Protein AF-A0AAU7NZA7-F1 (afdb_monomer_lite)

Foldseek 3Di:
DDDPPDVVNVLVVVLPPPDPPDDPFDFDWDDDPPDIWTKTWDDDDQKIKMKIQAADPDPVRLLVSQVVVVCVNVVAPQWDSDFPDWDADPNWTWTWIDGQFKIKIWTWHPDPPPPPDPGITITMMHIDTDPNNCCVVPVVVVVVVVVVVVVVVVVVVVD

Secondary structure (DSSP, 8-state):
------HHHHHHHHHH-----PPP---EEEEETTEEEEEEEEEETTEEEEEESS--SSHHHHHHHHHHHHHHHHT-TTS-SS-SEEEEETTEEEEEEE-SSEEEEEEE------TT----EEEEEEEEE-HHHHIIIIIHHHHHHHHHHHHHHHHTT--

Sequence (159 aa):
MARVASLLQILLWVLMAEQAQALPQKDYVYRDGAESYHYSVAPTGENYTFKFEGFPQDSVAKLAAGYQLLREIYQDDSIHRRYSQHYIRERARCYVFDSRFYTYSLCFLPNDFNRNESERFWGFVTRMPNAMWLASRILLPVALGFALFFYWANSKKLR

Structure (mmCIF, N/CA/C/O backbone):
data_AF-A0AAU7NZA7-F1
#
_entry.id   AF-A0AAU7NZA7-F1
#
loop_
_atom_site.group_PDB
_atom_site.id
_atom_site.type_symbol
_atom_site.label_atom_id
_atom_site.label_alt_id
_atom_site.label_comp_id
_atom_site.label_asym_id
_atom_site.label_entity_id
_atom_site.label_seq_id
_atom_site.pdbx_PDB_ins_code
_atom_site.Cartn_x
_atom_site.Cartn_y
_atom_site.Cartn_z
_atom_site.occupancy
_atom_site.B_iso_or_equiv
_atom_site.auth_seq_id
_atom_site.auth_comp_id
_atom_site.auth_asym_id
_atom_site.auth_atom_id
_atom_site.pdbx_PDB_model_num
ATOM 1 N N . MET A 1 1 ? -47.220 -6.252 15.488 1.00 42.97 1 MET A N 1
ATOM 2 C CA . MET A 1 1 ? -46.113 -6.368 16.464 1.00 42.97 1 MET A CA 1
ATOM 3 C C . MET A 1 1 ? -44.812 -6.465 15.685 1.00 42.97 1 MET A C 1
ATOM 5 O O . MET A 1 1 ? -44.436 -7.549 15.264 1.00 42.97 1 MET A O 1
ATOM 9 N N . ALA A 1 2 ? -44.191 -5.330 15.368 1.00 43.72 2 ALA A N 1
ATOM 10 C CA . ALA A 1 2 ? -43.018 -5.292 14.504 1.00 43.72 2 ALA A CA 1
ATOM 11 C C . ALA A 1 2 ? -41.844 -4.624 15.228 1.00 43.72 2 ALA A C 1
ATOM 13 O O . ALA A 1 2 ? -41.896 -3.444 15.547 1.00 43.72 2 ALA A O 1
ATOM 14 N N . ARG A 1 3 ? -40.795 -5.430 15.423 1.00 51.62 3 ARG A N 1
ATOM 15 C CA . ARG A 1 3 ? -39.384 -5.072 15.229 1.00 51.62 3 ARG A CA 1
ATOM 16 C C . ARG A 1 3 ? -38.850 -3.906 16.067 1.00 51.62 3 ARG A C 1
ATOM 18 O O . ARG A 1 3 ? -38.535 -2.847 15.541 1.00 51.62 3 ARG A O 1
ATOM 25 N N . VAL A 1 4 ? -38.577 -4.177 17.342 1.00 53.16 4 VAL A N 1
ATOM 26 C CA . VAL A 1 4 ? -37.463 -3.507 18.028 1.00 53.16 4 VAL A CA 1
ATOM 27 C C . VAL A 1 4 ? -36.210 -4.318 17.706 1.00 53.16 4 VAL A C 1
ATOM 29 O O . VAL A 1 4 ? -35.831 -5.220 18.448 1.00 53.16 4 VAL A O 1
ATOM 32 N N . ALA A 1 5 ? -35.612 -4.072 16.538 1.00 55.41 5 ALA A N 1
ATOM 33 C CA . ALA A 1 5 ? -34.244 -4.519 16.312 1.00 55.41 5 ALA A CA 1
ATOM 34 C C . ALA A 1 5 ? -33.377 -3.788 17.344 1.00 55.41 5 ALA A C 1
ATOM 36 O O . ALA A 1 5 ? -33.376 -2.557 17.390 1.00 55.41 5 ALA A O 1
ATOM 37 N N . SER A 1 6 ? -32.714 -4.538 18.225 1.00 66.25 6 SER A N 1
ATOM 38 C CA . SER A 1 6 ? -31.821 -3.948 19.220 1.00 66.25 6 SER A CA 1
ATOM 39 C C . SER A 1 6 ? -30.765 -3.121 18.484 1.00 66.25 6 SER A C 1
ATOM 41 O O . SER A 1 6 ? -30.184 -3.600 17.510 1.00 66.25 6 SER A O 1
ATOM 43 N N . LEU A 1 7 ? -30.498 -1.890 18.932 1.00 61.19 7 LEU A N 1
ATOM 44 C CA . LEU A 1 7 ? -29.419 -1.030 18.413 1.00 61.19 7 LEU A CA 1
ATOM 45 C C . LEU A 1 7 ? -28.087 -1.789 18.288 1.00 61.19 7 LEU A C 1
ATOM 47 O O . LEU A 1 7 ? -27.304 -1.518 17.384 1.00 61.19 7 LEU A O 1
ATOM 51 N N . LEU A 1 8 ? -27.884 -2.795 19.145 1.00 61.62 8 LEU A N 1
ATOM 52 C CA . LEU A 1 8 ? -26.752 -3.713 19.117 1.00 61.62 8 LEU A CA 1
ATOM 53 C C . LEU A 1 8 ? -26.666 -4.534 17.820 1.00 61.62 8 LEU A C 1
ATOM 55 O O . LEU A 1 8 ? -25.583 -4.696 17.275 1.00 61.62 8 LEU A O 1
ATOM 59 N N . GLN A 1 9 ? -27.798 -5.028 17.309 1.00 70.12 9 GLN A N 1
ATOM 60 C CA . GLN A 1 9 ? -27.864 -5.758 16.041 1.00 70.12 9 GLN A CA 1
ATOM 61 C C . GLN A 1 9 ? -27.539 -4.827 14.877 1.00 70.12 9 GLN A C 1
ATOM 63 O O . GLN A 1 9 ? -26.730 -5.183 14.033 1.00 70.12 9 GLN A O 1
ATOM 68 N N . ILE A 1 10 ? -28.095 -3.615 14.859 1.00 69.06 10 ILE A N 1
ATOM 69 C CA . ILE A 1 10 ? -27.809 -2.640 13.798 1.00 69.06 10 ILE A CA 1
ATOM 70 C C . ILE A 1 10 ? -26.317 -2.268 13.802 1.00 69.06 10 ILE A C 1
ATOM 72 O O . ILE A 1 10 ? -25.697 -2.258 12.743 1.00 69.06 10 ILE A O 1
ATOM 76 N N . LEU A 1 11 ? -25.712 -2.059 14.978 1.00 60.56 11 LEU A N 1
ATOM 77 C CA . LEU A 1 11 ? -24.269 -1.827 15.102 1.00 60.56 11 LEU A CA 1
ATOM 78 C C . LEU A 1 11 ? -23.437 -3.024 14.621 1.00 60.56 11 LEU A C 1
ATOM 80 O O . LEU A 1 11 ? -22.438 -2.824 13.936 1.00 60.56 11 LEU A O 1
ATOM 84 N N . LEU A 1 12 ? -23.854 -4.254 14.943 1.00 62.34 12 LEU A N 1
ATOM 85 C CA . LEU A 1 12 ? -23.177 -5.471 14.484 1.00 62.34 12 LEU A CA 1
ATOM 86 C C . LEU A 1 12 ? -23.223 -5.598 12.956 1.00 62.34 12 LEU A C 1
ATOM 88 O O . LEU A 1 12 ? -22.222 -5.940 12.339 1.00 62.34 12 LEU A O 1
ATOM 92 N N . TRP A 1 13 ? -24.366 -5.282 12.342 1.00 62.97 13 TRP A N 1
ATOM 93 C CA . TRP A 1 13 ? -24.526 -5.296 10.887 1.00 62.97 13 TRP A CA 1
ATOM 94 C C . TRP A 1 13 ? -23.698 -4.197 10.204 1.00 62.97 13 TRP A C 1
ATOM 96 O O . TRP A 1 13 ? -23.103 -4.455 9.162 1.00 62.97 13 TRP A O 1
ATOM 106 N N . VAL A 1 14 ? -23.591 -3.005 10.802 1.00 61.66 14 VAL A N 1
ATOM 107 C CA . VAL A 1 14 ? -22.744 -1.911 10.286 1.00 61.66 14 VAL A CA 1
ATOM 108 C C . VAL A 1 14 ? -21.249 -2.232 10.421 1.00 61.66 14 VAL A C 1
ATOM 110 O O . VAL A 1 14 ? -20.474 -1.869 9.542 1.00 61.66 14 VAL A O 1
ATOM 113 N N . LEU A 1 15 ? -20.839 -2.946 11.474 1.00 57.62 15 LEU A N 1
ATOM 114 C CA . LEU A 1 15 ? -19.455 -3.404 11.656 1.00 57.62 15 LEU A CA 1
ATOM 115 C C . LEU A 1 15 ? -19.067 -4.549 10.708 1.00 57.62 15 LEU A C 1
ATOM 117 O O . LEU A 1 15 ? -17.894 -4.682 10.380 1.00 57.62 15 LEU A O 1
ATOM 121 N N . MET A 1 16 ? -20.030 -5.363 10.266 1.00 55.16 16 MET A N 1
ATOM 122 C CA . MET A 1 16 ? -19.792 -6.509 9.374 1.00 55.16 16 MET A CA 1
ATOM 123 C C . MET A 1 16 ? -19.899 -6.158 7.883 1.00 55.16 16 MET A C 1
ATOM 125 O O . MET A 1 16 ? -19.534 -6.964 7.031 1.00 55.16 16 MET A O 1
ATOM 129 N N . ALA A 1 17 ? -20.386 -4.964 7.543 1.00 51.56 17 ALA A N 1
ATOM 130 C CA . ALA A 1 17 ? -20.543 -4.511 6.165 1.00 51.56 17 ALA A CA 1
ATOM 131 C C . ALA A 1 17 ? -19.261 -3.858 5.614 1.00 51.56 17 ALA A C 1
ATOM 133 O O . ALA A 1 17 ? -19.311 -2.779 5.030 1.00 51.56 17 ALA A O 1
ATOM 134 N N . GLU A 1 18 ? -18.104 -4.498 5.780 1.00 55.09 18 GLU A N 1
ATOM 135 C CA . GLU A 1 18 ? -16.900 -4.143 5.023 1.00 55.09 18 GLU A CA 1
ATOM 136 C C . GLU A 1 18 ? -16.778 -5.137 3.864 1.00 55.09 18 GLU A C 1
ATOM 138 O O . GLU A 1 18 ? -16.095 -6.155 3.931 1.00 55.09 18 GLU A O 1
ATOM 143 N N . GLN A 1 19 ? -17.563 -4.896 2.810 1.00 47.75 19 GLN A N 1
ATOM 144 C CA . GLN A 1 19 ? -17.525 -5.727 1.612 1.00 47.75 19 GLN A CA 1
ATOM 145 C C . GLN A 1 19 ? -16.175 -5.546 0.914 1.00 47.75 19 GLN A C 1
ATOM 147 O O . GLN A 1 19 ? -15.830 -4.445 0.485 1.00 47.75 19 GLN A O 1
ATOM 152 N N . ALA A 1 20 ? -15.433 -6.645 0.764 1.00 49.16 20 ALA A N 1
ATOM 153 C CA . ALA A 1 20 ? -14.319 -6.734 -0.166 1.00 49.16 20 ALA A CA 1
ATOM 154 C C . ALA A 1 20 ? -14.860 -6.495 -1.584 1.00 49.16 20 ALA A C 1
ATOM 156 O O . ALA A 1 20 ? -15.467 -7.375 -2.195 1.00 49.16 20 ALA A O 1
ATOM 157 N N . GLN A 1 21 ? -14.711 -5.272 -2.088 1.00 52.25 21 GLN A N 1
ATOM 158 C CA . GLN A 1 21 ? -15.047 -4.950 -3.468 1.00 52.25 21 GLN A CA 1
ATOM 159 C C . GLN A 1 21 ? -14.040 -5.658 -4.373 1.00 52.25 21 GLN A C 1
ATOM 161 O O . GLN A 1 21 ? -12.867 -5.296 -4.411 1.00 52.25 21 GLN A O 1
ATOM 166 N N . ALA A 1 22 ? -14.499 -6.687 -5.085 1.00 54.09 22 ALA A N 1
ATOM 167 C CA . ALA A 1 22 ? -13.719 -7.296 -6.149 1.00 54.09 22 ALA A CA 1
ATOM 168 C C . ALA A 1 22 ? -13.462 -6.235 -7.228 1.00 54.09 22 ALA A C 1
ATOM 170 O O . ALA A 1 22 ? -14.407 -5.677 -7.793 1.00 54.09 22 ALA A O 1
ATOM 171 N N . LEU A 1 23 ? -12.189 -5.934 -7.495 1.00 60.78 23 LEU A N 1
ATOM 172 C CA . LEU A 1 23 ? -11.822 -5.071 -8.612 1.00 6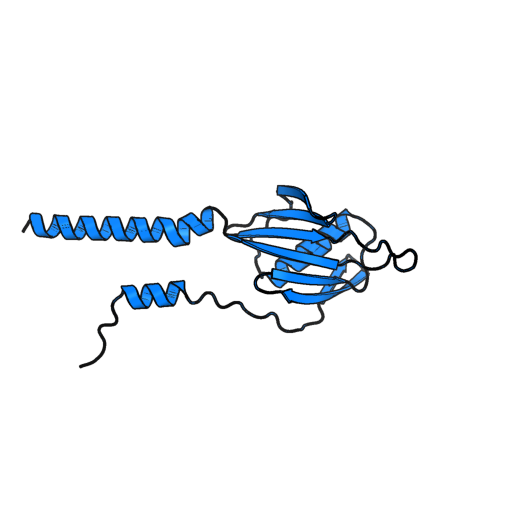0.78 23 LEU A CA 1
ATOM 173 C C . LEU A 1 23 ? -12.306 -5.722 -9.918 1.00 60.78 23 LEU A C 1
ATOM 175 O O . LEU A 1 23 ? -12.074 -6.919 -10.116 1.00 60.78 23 LEU A O 1
ATOM 179 N N . PRO A 1 24 ? -12.980 -4.976 -10.812 1.00 58.78 24 PRO A N 1
ATOM 180 C CA . PRO A 1 24 ? -13.298 -5.491 -12.134 1.00 58.78 24 PRO A CA 1
ATOM 181 C C . PRO A 1 24 ? -11.988 -5.850 -12.838 1.00 58.78 24 PRO A C 1
ATOM 183 O O . PRO A 1 24 ? -11.037 -5.072 -12.792 1.00 58.78 24 PRO A O 1
ATOM 186 N N . GLN A 1 25 ? -11.939 -7.022 -13.475 1.00 59.25 25 GLN A N 1
ATOM 187 C CA . GLN A 1 25 ? -10.816 -7.445 -14.310 1.00 59.25 25 GLN A CA 1
ATOM 188 C C . GLN A 1 25 ? -10.673 -6.436 -15.456 1.00 59.25 25 GLN A C 1
ATOM 190 O O . GLN A 1 25 ? -11.404 -6.482 -16.443 1.00 59.25 25 GLN A O 1
ATOM 195 N N . LYS A 1 26 ? -9.808 -5.447 -15.251 1.00 64.19 26 LYS A N 1
ATOM 196 C CA . LYS A 1 26 ? -9.613 -4.286 -16.111 1.00 64.19 26 LYS A CA 1
ATOM 197 C C . LYS A 1 26 ? -8.146 -4.261 -16.513 1.00 64.19 26 LYS A C 1
ATOM 199 O O . LYS A 1 26 ? -7.283 -4.501 -15.673 1.00 64.19 26 LYS A O 1
ATOM 204 N N . ASP A 1 27 ? -7.872 -3.965 -17.775 1.00 72.25 27 ASP A N 1
ATOM 205 C CA . ASP A 1 27 ? -6.512 -3.676 -18.215 1.00 72.25 27 ASP A CA 1
ATOM 206 C C . ASP A 1 27 ? -6.127 -2.301 -17.670 1.00 72.25 27 ASP A C 1
ATOM 208 O O . ASP A 1 27 ? -6.755 -1.286 -17.997 1.00 72.25 27 ASP A O 1
ATOM 212 N N . TYR A 1 28 ? -5.134 -2.268 -16.787 1.00 86.06 28 TYR A N 1
ATOM 213 C CA . TYR A 1 28 ? -4.651 -1.028 -16.202 1.00 86.06 28 TYR A CA 1
ATOM 214 C C . TYR A 1 28 ? -3.412 -0.540 -16.950 1.00 86.06 28 TYR A C 1
ATOM 216 O O . TYR A 1 28 ? -2.620 -1.329 -17.467 1.00 86.06 28 TYR A O 1
ATOM 224 N N . VAL A 1 29 ? -3.242 0.782 -17.016 1.00 87.75 29 VAL A N 1
ATOM 225 C CA . VAL A 1 29 ? -2.135 1.410 -17.745 1.00 87.75 29 VAL A CA 1
ATOM 226 C C . VAL A 1 29 ? -1.490 2.471 -16.871 1.00 87.75 29 VAL A C 1
ATOM 228 O O . VAL A 1 29 ? -2.107 3.488 -16.555 1.00 87.75 29 VAL A O 1
ATOM 231 N N . TYR A 1 30 ? -0.227 2.254 -16.522 1.00 86.62 30 TYR A N 1
ATOM 232 C CA . TYR A 1 30 ? 0.632 3.277 -15.938 1.00 86.62 30 TYR A CA 1
ATOM 233 C C . TYR A 1 30 ? 1.238 4.125 -17.061 1.00 86.62 30 TYR A C 1
ATOM 235 O O . TYR A 1 30 ? 1.674 3.581 -18.073 1.00 86.62 30 TYR A O 1
ATOM 243 N N . ARG A 1 31 ? 1.260 5.453 -16.915 1.00 86.25 31 ARG A N 1
ATOM 244 C CA . ARG A 1 31 ? 1.836 6.366 -17.915 1.00 86.25 31 ARG A CA 1
ATOM 245 C C . ARG A 1 31 ? 2.960 7.175 -17.290 1.00 86.25 31 ARG A C 1
ATOM 247 O O . ARG A 1 31 ? 2.729 7.859 -16.296 1.00 86.25 31 ARG A O 1
ATOM 254 N N . ASP A 1 32 ? 4.135 7.126 -17.905 1.00 84.12 32 ASP A N 1
ATOM 255 C CA . ASP A 1 32 ? 5.309 7.905 -17.515 1.00 84.12 32 ASP A CA 1
ATOM 256 C C . ASP A 1 32 ? 5.771 8.752 -18.705 1.00 84.12 32 ASP A C 1
ATOM 258 O O . ASP A 1 32 ? 6.395 8.267 -19.649 1.00 84.12 32 ASP A O 1
ATOM 262 N N . GLY A 1 33 ? 5.372 10.025 -18.717 1.00 84.12 33 GLY A N 1
ATOM 263 C CA . GLY A 1 33 ? 5.617 10.913 -19.852 1.00 84.12 33 GLY A CA 1
ATOM 264 C C . GLY A 1 33 ? 4.984 10.390 -21.148 1.00 84.12 33 GLY A C 1
ATOM 265 O O . GLY A 1 33 ? 3.760 10.374 -21.280 1.00 84.12 33 GLY A O 1
ATOM 266 N N . ALA A 1 34 ? 5.826 10.006 -22.112 1.00 82.38 34 ALA A N 1
ATOM 267 C CA . ALA A 1 34 ? 5.410 9.462 -23.407 1.00 82.38 34 ALA A CA 1
ATOM 268 C C . ALA A 1 34 ? 5.269 7.928 -23.414 1.00 82.38 34 ALA A C 1
ATOM 270 O O . ALA A 1 34 ? 4.743 7.371 -24.376 1.00 82.38 34 ALA A O 1
ATOM 271 N N . GLU A 1 35 ? 5.731 7.246 -22.364 1.00 85.81 35 GLU A N 1
ATOM 272 C CA . GLU A 1 35 ? 5.700 5.790 -22.265 1.00 85.81 35 GLU A CA 1
ATOM 273 C C . GLU A 1 35 ? 4.470 5.312 -21.487 1.00 85.81 35 GLU A C 1
ATOM 275 O O . GLU A 1 35 ? 3.995 5.958 -20.547 1.00 85.81 35 GLU A O 1
ATOM 280 N N . SER A 1 36 ? 3.943 4.153 -21.878 1.00 88.06 36 SER A N 1
ATOM 281 C CA . SER A 1 36 ? 2.796 3.524 -21.230 1.00 88.06 36 SER A CA 1
ATOM 282 C C . SER A 1 36 ? 3.063 2.054 -20.957 1.00 88.06 36 SER A C 1
ATOM 284 O O . SER A 1 36 ? 3.474 1.315 -21.849 1.00 88.06 36 SER A O 1
ATOM 286 N N . TYR A 1 37 ? 2.772 1.635 -19.734 1.00 88.19 37 TYR A N 1
ATOM 287 C CA . TYR A 1 37 ? 3.070 0.315 -19.209 1.00 88.19 37 TYR A CA 1
ATOM 288 C C . TYR A 1 37 ? 1.777 -0.364 -18.767 1.00 88.19 37 TYR A C 1
ATOM 290 O O . TYR A 1 37 ? 1.113 0.084 -17.828 1.00 88.19 37 TYR A O 1
ATOM 298 N N . HIS A 1 38 ? 1.412 -1.437 -19.463 1.00 89.69 38 HIS A N 1
ATOM 299 C CA . HIS A 1 38 ? 0.227 -2.227 -19.151 1.00 89.69 38 HIS A CA 1
ATOM 300 C C . HIS A 1 38 ? 0.481 -3.127 -17.946 1.00 89.69 38 HIS A C 1
ATOM 302 O O . HIS A 1 38 ? 1.568 -3.694 -17.794 1.00 89.69 38 HIS A O 1
ATOM 308 N N . TYR A 1 39 ? -0.527 -3.261 -17.089 1.00 88.62 39 TYR A N 1
ATOM 309 C CA . TYR A 1 39 ? -0.475 -4.161 -15.954 1.00 88.62 39 TYR A CA 1
ATOM 310 C C . TYR A 1 39 ? -1.829 -4.792 -15.641 1.00 88.62 39 TYR A C 1
ATOM 312 O O . TYR A 1 39 ? -2.893 -4.198 -15.807 1.00 88.62 39 TYR A O 1
ATOM 320 N N . SER A 1 40 ? -1.758 -6.022 -15.150 1.00 89.50 40 SER A N 1
ATOM 321 C CA . SER A 1 40 ? -2.892 -6.800 -14.667 1.00 89.50 40 SER A CA 1
ATOM 322 C C . SER A 1 40 ? -2.844 -6.903 -13.147 1.00 89.50 40 SER A C 1
ATOM 324 O O . SER A 1 40 ? -1.761 -7.059 -12.570 1.00 89.50 40 SER A O 1
ATOM 326 N N . VAL A 1 41 ? -4.013 -6.858 -12.512 1.00 89.38 41 VAL A N 1
ATOM 327 C CA . VAL A 1 41 ? -4.184 -7.048 -11.068 1.00 89.38 41 VAL A CA 1
ATOM 328 C C . VAL A 1 41 ? -5.116 -8.230 -10.841 1.00 89.38 41 VAL A C 1
ATOM 330 O O . VAL A 1 41 ? -6.182 -8.302 -11.449 1.00 89.38 41 VAL A O 1
ATOM 333 N N . ALA A 1 42 ? -4.731 -9.139 -9.950 1.00 88.06 42 ALA A N 1
ATOM 334 C CA . ALA A 1 42 ? -5.545 -10.278 -9.556 1.00 88.06 42 ALA A CA 1
ATOM 335 C C . ALA A 1 42 ? -5.769 -10.280 -8.032 1.00 88.06 42 ALA A C 1
ATOM 337 O O . ALA A 1 42 ? -4.815 -10.112 -7.265 1.00 88.06 42 ALA A O 1
ATOM 338 N N . PRO A 1 43 ? -7.012 -10.477 -7.558 1.00 85.31 43 PRO A N 1
ATOM 339 C CA . PRO A 1 43 ? -7.284 -10.614 -6.133 1.00 85.31 43 PRO A CA 1
ATOM 340 C C . PRO A 1 43 ? -6.674 -11.915 -5.596 1.00 85.31 43 PRO A C 1
ATOM 342 O O . PRO A 1 43 ? -6.715 -12.962 -6.238 1.00 85.31 43 PRO A O 1
ATOM 345 N N . THR A 1 44 ? -6.075 -11.855 -4.411 1.00 82.62 44 THR A N 1
ATOM 346 C CA . THR A 1 44 ? -5.425 -12.980 -3.725 1.00 82.62 44 THR A CA 1
ATOM 347 C C . THR A 1 44 ? -5.824 -12.953 -2.246 1.00 82.62 44 THR A C 1
ATOM 349 O O . THR A 1 44 ? -5.080 -12.488 -1.380 1.00 82.62 44 THR A O 1
ATOM 352 N N . GLY A 1 45 ? -7.047 -13.407 -1.959 1.00 79.94 45 GLY A N 1
ATOM 353 C CA . GLY A 1 45 ? -7.672 -13.238 -0.644 1.00 79.94 45 GLY A CA 1
ATOM 354 C C . GLY A 1 45 ? -8.012 -11.768 -0.384 1.00 79.94 45 GLY A C 1
ATOM 355 O O . GLY A 1 45 ? -8.698 -11.149 -1.191 1.00 79.94 45 GLY A O 1
ATOM 356 N N . GLU A 1 46 ? -7.511 -11.208 0.718 1.00 75.38 46 GLU A N 1
ATOM 357 C CA . GLU A 1 46 ? -7.646 -9.775 1.052 1.00 75.38 46 GLU A CA 1
ATOM 358 C C . GLU A 1 46 ? -6.567 -8.887 0.404 1.00 75.38 46 GLU A C 1
ATOM 360 O O . GLU A 1 46 ? -6.592 -7.663 0.538 1.00 75.38 46 GLU A O 1
ATOM 365 N N . ASN A 1 47 ? -5.608 -9.503 -0.288 1.00 86.56 47 ASN A N 1
ATOM 366 C CA . ASN A 1 47 ? -4.477 -8.840 -0.927 1.00 86.56 47 ASN A CA 1
ATOM 367 C C . ASN A 1 47 ? -4.622 -8.878 -2.450 1.00 86.56 47 ASN A C 1
ATOM 369 O O . ASN A 1 47 ? -5.495 -9.560 -2.987 1.00 86.56 47 ASN A O 1
ATOM 373 N N . TYR A 1 48 ? -3.723 -8.196 -3.156 1.00 90.00 48 TYR A N 1
ATOM 374 C CA . TYR A 1 48 ? -3.696 -8.217 -4.616 1.00 90.00 48 TYR A CA 1
ATOM 375 C C . TYR A 1 48 ? -2.308 -8.565 -5.122 1.00 90.00 48 TYR A C 1
ATOM 377 O O . TYR A 1 48 ? -1.301 -8.082 -4.606 1.00 90.00 48 TYR A O 1
ATOM 385 N N . THR A 1 49 ? -2.259 -9.384 -6.160 1.00 90.25 49 THR A N 1
ATOM 386 C CA . THR A 1 49 ? -1.056 -9.608 -6.954 1.00 90.25 49 THR A CA 1
ATOM 387 C C . THR A 1 49 ? -1.136 -8.764 -8.211 1.00 90.25 49 THR A C 1
ATOM 389 O O . THR A 1 49 ? -2.218 -8.519 -8.746 1.00 90.25 49 THR A O 1
ATOM 392 N N . PHE A 1 50 ? 0.009 -8.281 -8.673 1.00 89.88 50 PHE A N 1
ATOM 393 C CA . PHE A 1 50 ? 0.086 -7.503 -9.897 1.00 89.88 50 PHE A CA 1
ATOM 394 C C . PHE A 1 50 ? 1.219 -7.990 -10.782 1.00 89.88 50 PHE A C 1
ATOM 396 O O . PHE A 1 50 ? 2.238 -8.499 -10.308 1.00 89.88 50 PHE A O 1
ATOM 403 N N . LYS A 1 51 ? 1.038 -7.791 -12.083 1.00 88.69 51 LYS A N 1
ATOM 404 C CA . LYS A 1 51 ? 2.024 -8.107 -13.108 1.00 88.69 51 LYS A CA 1
ATOM 405 C C . LYS A 1 51 ? 1.979 -7.037 -14.184 1.00 88.69 51 LYS A C 1
ATOM 407 O O . LYS A 1 51 ? 0.922 -6.810 -14.762 1.00 88.69 51 LYS A O 1
ATOM 412 N N . PHE A 1 52 ? 3.119 -6.422 -14.454 1.00 87.50 52 PHE A N 1
ATOM 413 C CA . PHE A 1 52 ? 3.316 -5.532 -15.588 1.00 87.50 52 PHE A CA 1
ATOM 414 C C . PHE A 1 52 ? 3.830 -6.318 -16.796 1.00 87.50 52 PHE A C 1
ATOM 416 O O . PHE A 1 52 ? 4.640 -7.236 -16.647 1.00 87.50 52 PHE A O 1
ATOM 423 N N . GLU A 1 53 ? 3.363 -5.945 -17.985 1.00 83.88 53 GLU A N 1
ATOM 424 C CA . GLU A 1 53 ? 3.836 -6.488 -19.266 1.00 83.88 53 GLU A CA 1
ATOM 425 C C . GLU A 1 53 ? 5.172 -5.869 -19.695 1.00 83.88 53 GLU A C 1
ATOM 427 O O . GLU A 1 53 ? 5.972 -6.517 -20.358 1.00 83.88 53 GLU A O 1
ATOM 432 N N . GLY A 1 54 ? 5.437 -4.636 -19.258 1.00 79.56 54 GLY A N 1
ATOM 433 C CA . GLY A 1 54 ? 6.716 -3.946 -19.391 1.00 79.56 54 GLY A CA 1
ATOM 434 C C . GLY A 1 54 ? 6.901 -2.968 -18.235 1.00 79.56 54 GLY A C 1
ATOM 435 O O . GLY A 1 54 ? 5.936 -2.617 -17.555 1.00 79.56 54 GLY A O 1
ATOM 436 N N . PHE A 1 55 ? 8.127 -2.514 -17.983 1.00 76.44 55 PHE A N 1
ATOM 437 C CA . PHE A 1 55 ? 8.405 -1.635 -16.848 1.00 76.44 55 PHE A CA 1
ATOM 438 C C . PHE A 1 55 ? 9.503 -0.614 -17.141 1.00 76.44 55 PHE A C 1
ATOM 440 O O . PHE A 1 55 ? 10.425 -0.907 -17.908 1.00 76.44 55 PHE A O 1
ATOM 447 N N . PRO A 1 56 ? 9.470 0.551 -16.472 1.00 77.38 56 PRO A N 1
ATOM 448 C CA . PRO A 1 56 ? 10.570 1.496 -16.546 1.00 77.38 56 PRO A CA 1
ATOM 449 C C . PRO A 1 56 ? 11.810 0.896 -15.878 1.00 77.38 56 PRO A C 1
ATOM 451 O O . PRO A 1 56 ? 11.719 0.310 -14.800 1.00 77.38 56 PRO A O 1
ATOM 454 N N . GLN A 1 57 ? 12.982 1.010 -16.503 1.00 78.25 57 GLN A N 1
ATOM 455 C CA . GLN A 1 57 ? 14.212 0.386 -15.988 1.00 78.25 57 GLN A CA 1
ATOM 456 C C . GLN A 1 57 ? 14.701 1.031 -14.687 1.00 78.25 57 GLN A C 1
ATOM 458 O O . GLN A 1 57 ? 15.288 0.357 -13.836 1.00 78.25 57 GLN A O 1
ATOM 463 N N . ASP A 1 58 ? 14.411 2.319 -14.510 1.00 81.62 58 ASP A N 1
ATOM 464 C CA . ASP A 1 58 ? 14.798 3.060 -13.323 1.00 81.62 58 ASP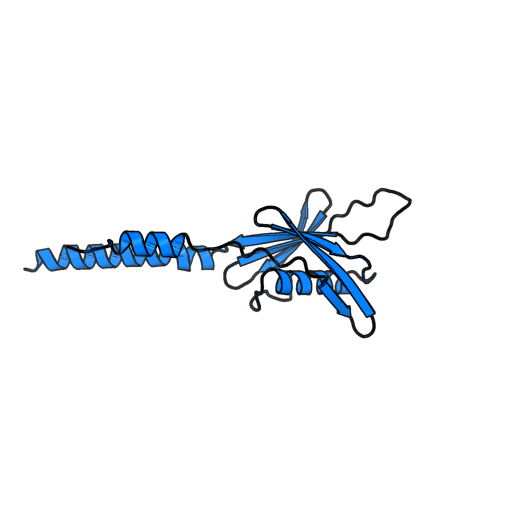 A CA 1
ATOM 465 C C . ASP A 1 58 ? 14.005 2.640 -12.072 1.00 81.62 58 ASP A C 1
ATOM 467 O O . ASP A 1 58 ? 12.786 2.467 -12.074 1.00 81.62 58 ASP A O 1
ATOM 471 N N . SER A 1 59 ? 14.725 2.503 -10.961 1.00 79.38 59 SER A N 1
ATOM 472 C CA . SER A 1 59 ? 14.159 2.085 -9.679 1.00 79.38 59 SER A CA 1
ATOM 473 C C . SER A 1 59 ? 13.168 3.094 -9.093 1.00 79.38 59 SER A C 1
ATOM 475 O O . SER A 1 59 ? 12.210 2.680 -8.434 1.00 79.38 59 SER A O 1
ATOM 477 N N . VAL A 1 60 ? 13.356 4.395 -9.343 1.00 84.88 60 VAL A N 1
ATOM 478 C CA . VAL A 1 60 ? 12.438 5.436 -8.863 1.00 84.88 60 VAL A CA 1
ATOM 479 C C . VAL A 1 60 ? 11.142 5.380 -9.664 1.00 84.88 60 VAL A C 1
ATOM 481 O O . VAL A 1 60 ? 10.059 5.401 -9.076 1.00 84.88 60 VAL A O 1
ATOM 484 N N . ALA A 1 61 ? 11.242 5.215 -10.982 1.00 84.88 61 ALA A N 1
ATOM 485 C CA . ALA A 1 61 ? 10.089 5.045 -11.860 1.00 84.88 61 ALA A CA 1
ATOM 486 C C . ALA A 1 61 ? 9.286 3.762 -11.551 1.00 84.88 61 ALA A C 1
ATOM 488 O O . ALA A 1 61 ? 8.058 3.810 -11.475 1.00 84.88 61 ALA A O 1
ATOM 489 N N . LYS A 1 62 ? 9.947 2.631 -11.251 1.00 85.50 62 LYS A N 1
ATOM 490 C CA . LYS A 1 62 ? 9.274 1.396 -10.781 1.00 85.50 62 LYS A CA 1
ATOM 491 C C . LYS A 1 62 ? 8.468 1.623 -9.507 1.00 85.50 62 LYS A C 1
ATOM 493 O O . LYS A 1 62 ? 7.342 1.141 -9.375 1.00 85.50 62 LYS A O 1
ATOM 498 N N . LEU A 1 63 ? 9.044 2.357 -8.558 1.00 87.62 63 LEU A N 1
ATOM 499 C CA . LEU A 1 63 ? 8.372 2.672 -7.304 1.00 87.62 63 LEU A CA 1
ATOM 500 C C . LEU A 1 63 ? 7.180 3.612 -7.527 1.00 87.62 63 LEU A C 1
ATOM 502 O O . LEU A 1 63 ? 6.141 3.429 -6.898 1.00 87.62 63 LEU A O 1
ATOM 506 N N . ALA A 1 64 ? 7.305 4.580 -8.440 1.00 89.69 64 ALA A N 1
ATOM 507 C CA . ALA A 1 64 ? 6.208 5.463 -8.827 1.00 89.69 64 ALA A CA 1
ATOM 508 C C . ALA A 1 64 ? 5.047 4.687 -9.476 1.00 89.69 64 ALA A C 1
ATOM 510 O O . ALA A 1 64 ? 3.896 4.890 -9.085 1.00 89.69 64 ALA A O 1
ATOM 511 N N . ALA A 1 65 ? 5.352 3.743 -10.373 1.00 88.88 65 ALA A N 1
ATOM 512 C CA . ALA A 1 65 ? 4.367 2.848 -10.977 1.00 88.88 65 ALA A CA 1
ATOM 513 C C . ALA A 1 65 ? 3.633 2.009 -9.923 1.00 88.88 65 ALA A C 1
ATOM 515 O O . ALA A 1 65 ? 2.404 1.955 -9.900 1.00 88.88 65 ALA A O 1
ATOM 516 N N . GLY A 1 66 ? 4.380 1.407 -8.995 1.00 89.69 66 GLY A N 1
ATOM 517 C CA . GLY A 1 66 ? 3.796 0.625 -7.909 1.00 89.69 66 GLY A CA 1
ATOM 518 C C . GLY A 1 66 ? 2.977 1.462 -6.915 1.00 89.69 66 GLY A C 1
ATOM 519 O O . GLY A 1 66 ? 1.961 0.988 -6.413 1.00 89.69 66 GLY A O 1
ATOM 520 N N . TYR A 1 67 ? 3.361 2.718 -6.664 1.00 90.69 67 TYR A N 1
ATOM 521 C CA . TYR A 1 67 ? 2.564 3.656 -5.867 1.00 90.69 67 TYR A CA 1
ATOM 522 C C . TYR A 1 67 ? 1.237 4.009 -6.554 1.00 90.69 67 TYR A C 1
ATOM 524 O O . TYR A 1 67 ? 0.191 4.010 -5.905 1.00 90.69 67 TYR A O 1
ATOM 532 N N . GLN A 1 68 ? 1.261 4.289 -7.861 1.00 90.88 68 GLN A N 1
ATOM 533 C CA . GLN A 1 68 ? 0.036 4.569 -8.609 1.00 90.88 68 GLN A CA 1
ATOM 534 C C . GLN A 1 68 ? -0.902 3.359 -8.603 1.00 90.88 68 GLN A C 1
ATOM 536 O O . GLN A 1 68 ? -2.088 3.510 -8.317 1.00 90.88 68 GLN A O 1
ATOM 541 N N . LEU A 1 69 ? -0.354 2.164 -8.817 1.0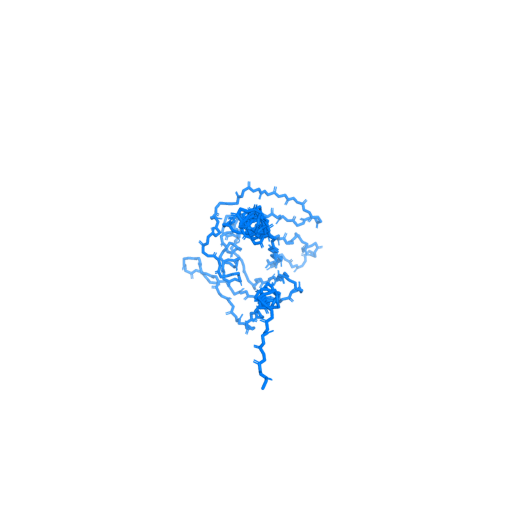0 90.50 69 LEU A N 1
ATOM 542 C CA . LEU A 1 69 ? -1.085 0.906 -8.709 1.00 90.50 69 LEU A CA 1
ATOM 543 C C . LEU A 1 69 ? -1.735 0.740 -7.329 1.00 90.50 69 LEU A C 1
ATOM 545 O O . LEU A 1 69 ? -2.916 0.420 -7.241 1.00 90.50 69 LEU A O 1
ATOM 549 N N . LEU A 1 70 ? -0.998 1.004 -6.245 1.00 91.00 70 LEU A N 1
ATOM 550 C CA . LEU A 1 70 ? -1.528 0.964 -4.877 1.00 91.00 70 LEU A CA 1
ATOM 551 C C . LEU A 1 70 ? -2.755 1.871 -4.714 1.00 91.00 70 LEU A C 1
ATOM 553 O O . LEU A 1 70 ? -3.775 1.449 -4.165 1.00 91.00 70 LEU A O 1
ATOM 557 N N . ARG A 1 71 ? -2.657 3.106 -5.214 1.00 90.19 71 ARG A N 1
ATOM 558 C CA . ARG A 1 71 ? -3.735 4.096 -5.154 1.00 90.19 71 ARG A CA 1
ATOM 559 C C . ARG A 1 71 ? -4.944 3.683 -5.993 1.00 90.19 71 ARG A C 1
ATOM 561 O O . ARG A 1 71 ? -6.067 3.876 -5.544 1.00 90.19 71 ARG A O 1
ATOM 568 N N . GLU A 1 72 ? -4.735 3.094 -7.169 1.00 89.06 72 GLU A N 1
ATOM 569 C CA . GLU A 1 72 ? -5.819 2.615 -8.039 1.00 89.06 72 GLU A CA 1
ATOM 570 C C . G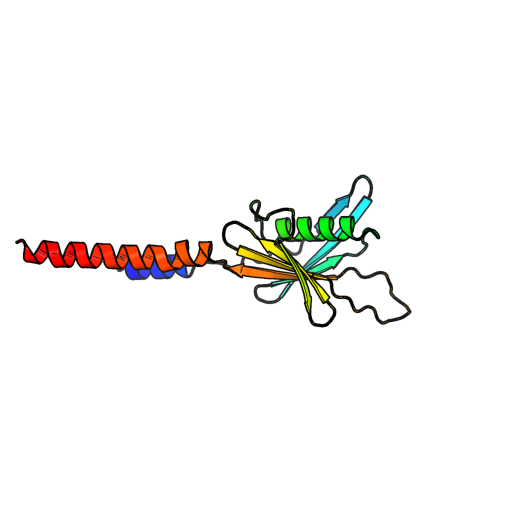LU A 1 72 ? -6.532 1.380 -7.465 1.00 89.06 72 GLU A C 1
ATOM 572 O O . GLU A 1 72 ? -7.759 1.305 -7.520 1.00 89.06 72 GLU A O 1
ATOM 577 N N . ILE A 1 73 ? -5.786 0.443 -6.868 1.00 88.94 73 ILE A N 1
ATOM 578 C CA . ILE A 1 73 ? -6.333 -0.784 -6.267 1.00 88.94 73 ILE A CA 1
ATOM 579 C C . ILE A 1 73 ? -7.183 -0.466 -5.040 1.00 88.94 73 ILE A C 1
ATOM 581 O O . ILE A 1 73 ? -8.312 -0.940 -4.926 1.00 88.94 73 ILE A O 1
ATOM 585 N N . TYR A 1 74 ? -6.639 0.321 -4.110 1.00 87.81 74 TYR A N 1
ATOM 586 C CA . TYR A 1 74 ? -7.300 0.586 -2.831 1.00 87.81 74 TYR A CA 1
ATOM 587 C C . TYR A 1 74 ? -8.166 1.846 -2.836 1.00 87.81 74 TYR A C 1
ATOM 589 O O . TYR A 1 74 ? -8.874 2.077 -1.859 1.00 87.81 74 TYR A O 1
ATOM 597 N N . GLN A 1 75 ? -8.128 2.635 -3.918 1.00 89.38 75 GLN A N 1
ATOM 598 C CA . GLN A 1 75 ? -8.877 3.888 -4.077 1.00 89.38 75 GLN A CA 1
ATOM 599 C C . GLN A 1 75 ? -8.687 4.837 -2.879 1.00 89.38 75 GLN A C 1
ATOM 601 O O . GLN A 1 75 ? -9.626 5.482 -2.415 1.00 89.38 75 GLN A O 1
ATOM 606 N N . ASP A 1 76 ? -7.459 4.895 -2.353 1.00 87.88 76 ASP A N 1
ATOM 607 C CA . ASP A 1 76 ? -7.108 5.663 -1.159 1.00 87.88 76 ASP A CA 1
ATOM 608 C C . ASP A 1 76 ? -6.174 6.826 -1.516 1.00 87.88 76 ASP A C 1
ATOM 610 O O . ASP A 1 76 ? -4.980 6.659 -1.770 1.00 87.88 76 ASP A O 1
ATOM 614 N N . ASP A 1 77 ? -6.732 8.035 -1.512 1.00 88.88 77 ASP A N 1
ATOM 615 C CA . ASP A 1 77 ? -6.002 9.276 -1.785 1.00 88.88 77 ASP A CA 1
ATOM 616 C C . ASP A 1 77 ? -5.170 9.774 -0.591 1.00 88.88 77 ASP A C 1
ATOM 618 O O . ASP A 1 77 ? -4.422 10.744 -0.720 1.00 88.88 77 ASP A O 1
ATOM 622 N N . SER A 1 78 ? -5.294 9.139 0.580 1.00 90.50 78 SER A N 1
ATOM 623 C CA . SER A 1 78 ? -4.560 9.512 1.794 1.00 90.50 78 SER A CA 1
ATOM 624 C C . SER A 1 78 ? -3.219 8.793 1.953 1.00 90.50 78 SER A C 1
ATOM 626 O O . SER A 1 78 ? -2.507 9.043 2.929 1.00 90.50 78 SER A O 1
ATOM 628 N N . ILE A 1 79 ? -2.863 7.912 1.012 1.00 89.88 79 ILE A N 1
ATOM 629 C CA . ILE A 1 79 ? -1.566 7.232 0.987 1.00 89.88 79 ILE A CA 1
ATOM 630 C C . ILE A 1 79 ? -0.460 8.276 0.802 1.00 89.88 79 ILE A C 1
ATOM 632 O O . ILE A 1 79 ? -0.453 9.050 -0.157 1.00 89.88 79 ILE A O 1
ATOM 636 N N . HIS A 1 80 ? 0.513 8.294 1.710 1.00 88.44 80 HIS A N 1
ATOM 637 C CA . HIS A 1 80 ? 1.662 9.181 1.578 1.00 88.44 80 HIS A CA 1
ATOM 638 C C . HIS A 1 80 ? 2.544 8.733 0.409 1.00 88.44 80 HIS A C 1
ATOM 640 O O . HIS A 1 80 ? 2.918 7.570 0.305 1.00 88.44 80 HIS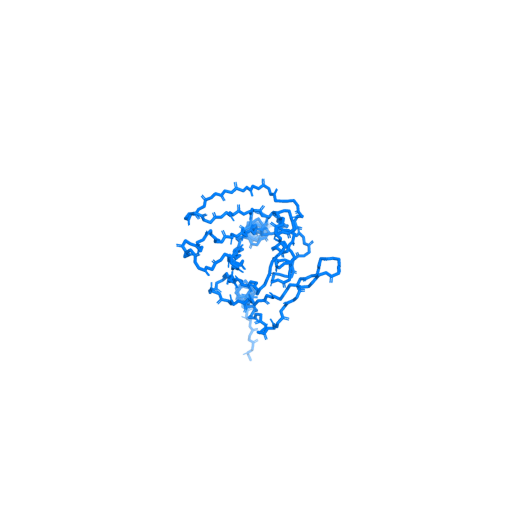 A O 1
ATOM 646 N N . ARG A 1 81 ? 2.944 9.673 -0.456 1.00 84.19 81 ARG A N 1
ATOM 647 C CA . ARG A 1 81 ? 3.788 9.374 -1.629 1.00 84.19 81 ARG A CA 1
ATOM 648 C C . ARG A 1 81 ? 5.188 8.868 -1.264 1.00 84.19 81 ARG A C 1
ATOM 650 O O . ARG A 1 81 ? 5.805 8.143 -2.039 1.00 84.19 81 ARG A O 1
ATOM 657 N N . ARG A 1 82 ? 5.716 9.282 -0.110 1.00 87.56 82 ARG A N 1
ATOM 658 C CA . ARG A 1 82 ? 6.992 8.777 0.411 1.00 87.56 82 ARG A CA 1
ATOM 659 C C . ARG A 1 82 ? 6.719 7.536 1.248 1.00 87.56 82 ARG A C 1
ATOM 661 O O . ARG A 1 82 ? 5.906 7.592 2.165 1.00 87.56 82 ARG A O 1
ATOM 668 N N . TYR A 1 83 ? 7.429 6.455 0.943 1.00 86.56 83 TYR A N 1
ATOM 669 C CA . TYR A 1 83 ? 7.420 5.268 1.787 1.00 86.56 83 TYR A CA 1
ATOM 670 C C . TYR A 1 83 ? 8.044 5.600 3.148 1.00 86.56 83 TYR A C 1
ATOM 672 O O . TYR A 1 83 ? 9.013 6.360 3.225 1.00 86.56 83 TYR A O 1
ATOM 680 N N . SER A 1 84 ? 7.493 5.039 4.220 1.00 82.94 84 SER A N 1
ATOM 681 C CA . SER A 1 84 ? 8.012 5.220 5.576 1.00 82.94 84 SER A CA 1
ATOM 682 C C . SER A 1 84 ? 9.172 4.272 5.860 1.00 82.94 84 SER A C 1
ATOM 684 O O . SER A 1 84 ? 10.145 4.653 6.510 1.00 82.94 84 SER A O 1
ATOM 686 N N . GLN A 1 85 ? 9.101 3.044 5.339 1.00 87.25 85 GLN A N 1
ATOM 687 C CA . GLN A 1 85 ? 10.113 2.007 5.531 1.00 87.25 85 GLN A CA 1
ATOM 688 C C . GLN A 1 85 ? 10.271 1.139 4.280 1.00 87.25 85 GLN A C 1
ATOM 690 O O . GLN A 1 85 ? 9.381 1.063 3.433 1.00 87.25 85 GLN A O 1
ATOM 695 N N . HIS A 1 86 ? 11.415 0.467 4.169 1.00 88.38 86 HIS A N 1
ATOM 696 C CA . HIS A 1 86 ? 11.626 -0.586 3.182 1.00 88.38 86 HIS A CA 1
ATOM 697 C C . HIS A 1 86 ? 12.359 -1.758 3.831 1.00 88.38 86 HIS A C 1
ATOM 699 O O . HIS A 1 86 ? 13.201 -1.561 4.706 1.00 88.38 86 HIS A O 1
ATOM 705 N N . TYR A 1 87 ? 12.032 -2.975 3.411 1.00 89.88 87 TYR A N 1
ATOM 706 C CA . TYR A 1 87 ? 12.638 -4.198 3.930 1.00 89.88 87 TYR A CA 1
ATOM 707 C C . TYR A 1 87 ? 12.678 -5.277 2.847 1.00 89.88 87 TYR A C 1
ATOM 709 O O . TYR A 1 87 ? 12.055 -5.144 1.794 1.00 89.88 87 TYR A O 1
ATOM 717 N N . ILE A 1 88 ? 13.436 -6.344 3.094 1.00 86.00 88 ILE A N 1
ATOM 718 C CA . ILE A 1 88 ? 13.496 -7.505 2.205 1.00 86.00 88 ILE A CA 1
ATOM 719 C C . ILE A 1 88 ? 12.885 -8.694 2.934 1.00 86.00 88 ILE A C 1
ATOM 721 O O . ILE A 1 88 ? 13.314 -9.030 4.037 1.00 86.00 88 ILE A O 1
ATOM 725 N N . ARG A 1 89 ? 11.901 -9.344 2.315 1.00 82.00 89 ARG A N 1
ATOM 726 C CA . ARG A 1 89 ? 11.267 -10.559 2.837 1.00 82.00 89 ARG A CA 1
ATOM 727 C C . ARG A 1 89 ? 11.170 -11.587 1.729 1.00 82.00 89 ARG A C 1
ATOM 729 O O . ARG A 1 89 ? 10.677 -11.274 0.656 1.00 82.00 89 ARG A O 1
ATOM 736 N N . GLU A 1 90 ? 11.661 -12.801 1.981 1.00 78.31 90 GLU A N 1
ATOM 737 C CA . GLU A 1 90 ? 11.607 -13.901 1.000 1.00 78.31 90 GLU A CA 1
ATOM 738 C C . GLU A 1 90 ? 12.206 -13.482 -0.359 1.00 78.31 90 GLU A C 1
ATOM 740 O O . GLU A 1 90 ? 11.712 -13.816 -1.431 1.00 78.31 90 GLU A O 1
ATOM 745 N N . ARG A 1 91 ? 13.297 -12.701 -0.282 1.00 80.00 91 ARG A N 1
ATOM 746 C CA . ARG A 1 91 ? 13.997 -12.019 -1.381 1.00 80.00 91 ARG A CA 1
ATOM 747 C C . ARG A 1 91 ? 13.203 -10.867 -2.044 1.00 80.00 91 ARG A C 1
ATOM 749 O O . ARG A 1 91 ? 13.811 -10.097 -2.779 1.00 80.00 91 ARG A O 1
ATOM 756 N N . ALA A 1 92 ? 11.904 -10.705 -1.804 1.00 84.38 92 ALA A N 1
ATOM 757 C CA . ALA A 1 92 ? 11.118 -9.589 -2.329 1.00 84.38 92 ALA A CA 1
ATOM 758 C C . ALA A 1 92 ? 11.480 -8.271 -1.647 1.00 84.38 92 ALA A C 1
ATOM 760 O O . ALA A 1 92 ? 11.660 -8.219 -0.428 1.00 84.38 92 ALA A O 1
ATOM 761 N N . ARG A 1 93 ? 11.584 -7.199 -2.438 1.00 88.44 93 ARG A N 1
ATOM 762 C CA . ARG A 1 93 ? 11.840 -5.852 -1.924 1.00 88.44 93 ARG A CA 1
ATOM 763 C C . ARG A 1 93 ? 10.506 -5.183 -1.635 1.00 88.44 93 ARG A C 1
ATOM 765 O O . ARG A 1 93 ? 9.740 -4.915 -2.558 1.00 88.44 93 ARG A O 1
ATOM 772 N N . CYS A 1 94 ? 10.246 -4.930 -0.361 1.00 91.06 94 CYS A N 1
ATOM 773 C CA . CYS A 1 94 ? 8.993 -4.388 0.133 1.00 91.06 94 CYS A CA 1
ATOM 774 C C . CYS A 1 94 ? 9.144 -2.929 0.562 1.00 91.06 94 CYS A C 1
ATOM 776 O O . CYS A 1 94 ? 10.129 -2.559 1.202 1.00 91.06 94 CYS A O 1
ATOM 778 N N . TYR A 1 95 ? 8.141 -2.122 0.240 1.00 92.88 95 TYR A N 1
ATOM 779 C CA . TYR A 1 95 ? 8.020 -0.714 0.595 1.00 92.88 95 TYR A CA 1
ATOM 780 C C . TYR A 1 95 ? 6.729 -0.506 1.375 1.00 92.88 95 TYR A C 1
ATOM 782 O O . TYR A 1 95 ? 5.674 -0.993 0.970 1.00 92.88 95 TYR A O 1
ATOM 790 N N . VAL A 1 96 ? 6.821 0.210 2.490 1.00 94.19 96 VAL A N 1
ATOM 791 C CA . VAL A 1 96 ? 5.696 0.481 3.385 1.00 94.19 96 VAL A CA 1
ATOM 792 C C . VAL A 1 96 ? 5.205 1.902 3.154 1.00 94.19 96 VAL A C 1
ATOM 794 O O . VAL A 1 96 ? 5.990 2.847 3.209 1.00 94.19 96 VAL A O 1
ATOM 797 N N . PHE A 1 97 ? 3.909 2.050 2.907 1.00 93.62 97 PHE A N 1
ATOM 798 C CA . PHE A 1 97 ? 3.240 3.326 2.702 1.00 93.62 97 PHE A CA 1
ATOM 799 C C . PHE A 1 97 ? 2.143 3.498 3.743 1.00 93.62 97 PHE A C 1
ATOM 801 O O . PHE A 1 97 ? 1.190 2.721 3.797 1.00 93.62 97 PHE A O 1
ATOM 808 N N . ASP A 1 98 ? 2.259 4.538 4.557 1.00 92.12 98 ASP A N 1
ATOM 809 C CA . ASP A 1 98 ? 1.245 4.852 5.554 1.00 92.12 98 ASP A CA 1
ATOM 810 C C . ASP A 1 98 ? 0.136 5.717 4.955 1.00 92.12 98 ASP A C 1
ATOM 812 O O . ASP A 1 98 ? 0.371 6.587 4.112 1.00 92.12 98 ASP A O 1
ATOM 816 N N . SER A 1 99 ? -1.086 5.497 5.420 1.00 92.50 99 SER A N 1
ATOM 817 C CA . SER A 1 99 ? -2.261 6.319 5.124 1.00 92.50 99 SER A CA 1
ATOM 818 C C . SER A 1 99 ? -2.971 6.700 6.419 1.00 92.50 99 SER A C 1
ATOM 820 O O . SER A 1 99 ? -2.492 6.409 7.520 1.00 92.50 99 SER A O 1
ATOM 822 N N . ARG A 1 100 ? -4.136 7.346 6.315 1.00 91.00 100 ARG A N 1
ATOM 823 C CA . ARG A 1 100 ? -4.881 7.775 7.501 1.00 91.00 100 ARG A CA 1
ATOM 824 C C . ARG A 1 100 ? -5.332 6.599 8.371 1.00 91.00 100 ARG A C 1
ATOM 826 O O . ARG A 1 100 ? -5.173 6.668 9.584 1.00 91.00 100 ARG A O 1
ATOM 833 N N . PHE A 1 101 ? -5.860 5.533 7.771 1.00 90.62 101 PHE A N 1
ATOM 834 C CA . PHE A 1 101 ? -6.453 4.397 8.500 1.00 90.62 101 PHE A CA 1
ATOM 835 C C . PHE A 1 101 ? -5.767 3.057 8.230 1.00 90.62 101 PHE A C 1
ATOM 837 O O . PHE A 1 101 ? -5.921 2.108 8.993 1.00 90.62 101 PHE A O 1
ATOM 844 N N . TYR A 1 102 ? -4.978 2.967 7.171 1.00 92.88 102 TYR A N 1
ATOM 845 C CA . TYR A 1 102 ? -4.329 1.728 6.778 1.00 92.88 102 TYR A CA 1
ATOM 846 C C . TYR A 1 102 ? -2.834 1.942 6.559 1.00 92.88 102 TYR A C 1
ATOM 848 O O . TYR A 1 102 ? -2.381 3.040 6.238 1.00 92.88 102 TYR A O 1
ATOM 856 N N . THR A 1 103 ? -2.066 0.878 6.706 1.00 93.50 103 THR A N 1
ATOM 857 C CA . THR A 1 103 ? -0.684 0.802 6.253 1.00 93.50 103 THR A CA 1
ATOM 858 C C . THR A 1 103 ? -0.630 -0.203 5.112 1.00 93.50 103 THR A C 1
ATOM 860 O O . THR A 1 103 ? -1.137 -1.323 5.212 1.00 93.50 103 THR A O 1
ATOM 863 N N . TYR A 1 104 ? -0.037 0.217 4.006 1.00 93.44 104 TYR A N 1
ATOM 864 C CA . TYR A 1 104 ? 0.075 -0.561 2.787 1.00 93.44 104 TYR A CA 1
ATOM 865 C C . TYR A 1 104 ? 1.500 -1.073 2.635 1.00 93.44 104 TYR A C 1
ATOM 867 O O . TYR A 1 104 ? 2.455 -0.348 2.902 1.00 93.44 104 TYR A O 1
ATOM 875 N N . SER A 1 105 ? 1.655 -2.312 2.181 1.00 93.31 105 SER A N 1
ATOM 876 C CA . SER A 1 105 ? 2.958 -2.842 1.775 1.00 93.31 105 SER A CA 1
ATOM 877 C C . SER A 1 105 ? 2.924 -3.191 0.298 1.00 93.31 105 SER A C 1
ATOM 879 O O . SER A 1 105 ? 2.005 -3.866 -0.155 1.00 93.31 105 SER A O 1
ATOM 881 N N . LEU A 1 106 ? 3.931 -2.737 -0.436 1.00 92.56 106 LEU A N 1
ATOM 882 C CA . LEU A 1 106 ? 4.160 -3.028 -1.846 1.00 92.56 106 LEU A CA 1
ATOM 883 C C . LEU A 1 106 ? 5.442 -3.834 -1.963 1.00 92.56 106 LEU A C 1
ATOM 885 O O . LEU A 1 106 ? 6.519 -3.309 -1.692 1.00 92.56 106 LEU A O 1
ATOM 889 N N . CYS A 1 107 ? 5.332 -5.092 -2.365 1.00 90.69 107 CYS A N 1
ATOM 890 C CA . CYS A 1 107 ? 6.460 -6.000 -2.477 1.00 90.69 107 CYS A CA 1
ATOM 891 C C . CYS A 1 107 ? 6.700 -6.378 -3.932 1.00 90.69 107 CYS A C 1
ATOM 893 O O . CYS A 1 107 ? 5.830 -6.947 -4.587 1.00 90.69 107 CYS A O 1
ATOM 895 N N . PHE A 1 108 ? 7.906 -6.102 -4.418 1.00 88.06 108 PHE A N 1
ATOM 896 C CA . PHE A 1 108 ? 8.364 -6.542 -5.728 1.00 88.06 108 PHE A CA 1
ATOM 897 C C . PHE A 1 108 ? 9.078 -7.875 -5.586 1.00 88.06 108 PHE A C 1
ATOM 899 O O . PHE A 1 108 ? 10.060 -7.974 -4.839 1.00 88.06 108 PHE A O 1
ATOM 906 N N . LEU A 1 109 ? 8.588 -8.897 -6.289 1.00 84.19 109 LEU A N 1
ATOM 907 C CA . LEU A 1 109 ? 9.262 -10.185 -6.292 1.00 84.19 109 LEU A CA 1
ATOM 908 C C . LEU A 1 109 ? 10.597 -10.053 -7.039 1.00 84.19 109 LEU A C 1
ATOM 910 O O . LEU A 1 109 ? 10.673 -9.411 -8.082 1.00 84.19 109 LEU A O 1
ATOM 914 N N . PRO A 1 110 ? 11.655 -10.687 -6.533 1.00 65.06 110 PRO A N 1
ATOM 915 C CA . PRO A 1 110 ? 13.002 -10.603 -7.090 1.00 65.06 110 PRO A CA 1
ATOM 916 C C . PRO A 1 110 ? 13.287 -11.723 -8.102 1.00 65.06 110 PRO A C 1
ATOM 918 O O . PRO A 1 110 ? 14.381 -11.780 -8.651 1.00 65.06 110 PRO A O 1
ATOM 921 N N . ASN A 1 111 ? 12.383 -12.699 -8.237 1.00 52.78 111 ASN A N 1
ATOM 922 C CA . ASN A 1 111 ? 12.719 -14.013 -8.762 1.00 52.78 111 ASN A CA 1
ATOM 923 C C . ASN A 1 111 ? 12.267 -14.169 -10.215 1.00 52.78 111 ASN A C 1
ATOM 925 O O . ASN A 1 111 ? 11.228 -14.761 -10.478 1.00 52.78 111 ASN A O 1
ATOM 929 N N . ASP A 1 112 ? 13.116 -13.667 -11.107 1.00 42.22 112 ASP A N 1
ATOM 930 C CA . ASP A 1 112 ? 13.431 -14.265 -12.405 1.00 42.22 112 ASP A CA 1
ATOM 931 C C . ASP A 1 112 ? 14.900 -14.770 -12.358 1.00 42.22 112 ASP A C 1
ATOM 933 O O . ASP A 1 112 ? 15.768 -14.312 -13.093 1.00 42.22 112 ASP A O 1
ATOM 937 N N . PHE A 1 113 ? 15.246 -15.743 -11.498 1.00 44.84 113 PHE A N 1
ATOM 938 C CA . PHE A 1 113 ? 16.512 -16.506 -11.643 1.00 44.84 113 PHE A CA 1
ATOM 939 C C . PHE A 1 113 ? 16.472 -17.488 -12.843 1.00 44.84 113 PHE A C 1
ATOM 941 O O . PHE A 1 113 ? 17.189 -18.489 -12.868 1.00 44.84 113 PHE A O 1
ATOM 948 N N . ASN A 1 114 ? 15.646 -17.216 -13.856 1.00 43.28 114 ASN A N 1
ATOM 949 C CA . ASN A 1 114 ? 15.714 -17.854 -15.160 1.00 43.28 114 ASN A CA 1
ATOM 950 C C . ASN A 1 114 ? 16.582 -16.961 -16.054 1.00 43.28 114 ASN A C 1
ATOM 952 O O . ASN A 1 114 ? 16.221 -15.824 -16.335 1.00 43.28 114 ASN A O 1
ATOM 956 N N . ARG A 1 115 ? 17.731 -17.462 -16.518 1.00 50.62 115 ARG A N 1
ATOM 957 C CA . ARG A 1 115 ? 18.670 -16.696 -17.365 1.00 50.62 115 ARG A CA 1
ATOM 958 C C . ARG A 1 115 ? 18.075 -16.244 -18.713 1.00 50.62 115 ARG A C 1
ATOM 960 O O . ARG A 1 115 ? 18.747 -15.520 -19.437 1.00 50.62 115 ARG A O 1
ATOM 967 N N . ASN A 1 116 ? 16.843 -16.652 -19.023 1.00 51.78 116 ASN A N 1
ATOM 968 C CA . ASN A 1 116 ? 16.169 -16.408 -20.295 1.00 51.78 116 ASN A CA 1
ATOM 969 C C . ASN A 1 116 ? 15.029 -15.373 -20.235 1.00 51.78 116 ASN A C 1
ATOM 971 O O . ASN A 1 116 ? 14.483 -15.063 -21.286 1.00 51.78 116 ASN A O 1
ATOM 975 N N . GLU A 1 117 ? 14.653 -14.839 -19.067 1.00 51.34 117 GLU A N 1
ATOM 976 C CA . GLU A 1 117 ? 13.570 -13.844 -18.963 1.00 51.34 117 GLU A CA 1
ATOM 977 C C . GLU A 1 117 ? 13.917 -12.789 -17.907 1.00 51.34 117 GLU A C 1
ATOM 979 O O . GLU A 1 117 ? 13.663 -12.982 -16.730 1.00 51.34 117 GLU A O 1
ATOM 984 N N . SER A 1 118 ? 14.518 -11.669 -18.312 1.00 53.44 118 SER A N 1
ATOM 985 C CA . SER A 1 118 ? 14.809 -10.517 -17.438 1.00 53.44 118 SER A CA 1
ATOM 986 C C . SER A 1 118 ? 13.735 -9.421 -17.521 1.00 53.44 118 SER A C 1
ATOM 988 O O . SER A 1 118 ? 14.012 -8.251 -17.255 1.00 53.44 118 SER A O 1
ATOM 990 N N . GLU A 1 119 ? 12.524 -9.781 -17.949 1.00 57.34 119 GLU A N 1
ATOM 991 C CA . GLU A 1 119 ? 11.497 -8.845 -18.432 1.00 57.34 119 GLU A CA 1
ATOM 992 C C . GLU A 1 119 ? 10.243 -8.769 -17.549 1.00 57.34 119 GLU A C 1
ATOM 994 O O . GLU A 1 119 ? 9.313 -8.036 -17.885 1.00 57.34 119 GLU A O 1
ATOM 999 N N . ARG A 1 120 ? 10.184 -9.439 -16.386 1.00 66.25 120 ARG A N 1
ATOM 1000 C CA . ARG A 1 120 ? 8.941 -9.481 -15.593 1.00 66.25 120 ARG A CA 1
ATOM 1001 C C . ARG A 1 120 ? 9.003 -8.599 -14.349 1.00 66.25 120 ARG A C 1
ATOM 1003 O O . ARG A 1 120 ? 9.808 -8.792 -13.442 1.00 66.25 120 ARG A O 1
ATOM 1010 N N . PHE A 1 121 ? 8.084 -7.637 -14.281 1.00 79.56 121 PHE A N 1
ATOM 1011 C CA . PHE A 1 121 ? 7.860 -6.796 -13.105 1.00 79.56 121 PHE A CA 1
ATOM 1012 C C . PHE A 1 121 ? 6.524 -7.153 -12.463 1.00 79.56 121 PHE A C 1
ATOM 1014 O O . PHE A 1 121 ? 5.452 -6.735 -12.894 1.00 79.56 121 PHE A O 1
ATOM 1021 N N . TRP A 1 122 ? 6.601 -7.977 -11.426 1.00 85.69 122 TRP A N 1
ATOM 1022 C CA . TRP A 1 122 ? 5.456 -8.485 -10.681 1.00 85.69 122 TRP A CA 1
ATOM 1023 C C . TRP A 1 122 ? 5.667 -8.374 -9.178 1.00 85.69 122 TRP A C 1
ATOM 1025 O O . TRP A 1 122 ? 6.786 -8.238 -8.669 1.00 85.69 122 TRP A O 1
ATOM 1035 N N . GLY A 1 123 ? 4.565 -8.425 -8.454 1.00 89.56 123 GLY A N 1
ATOM 1036 C CA . GLY A 1 123 ? 4.582 -8.215 -7.027 1.00 89.56 123 GLY A CA 1
ATOM 1037 C C . GLY A 1 123 ? 3.247 -8.508 -6.387 1.00 89.56 123 GLY A C 1
ATOM 1038 O O . GLY A 1 123 ? 2.303 -8.990 -7.016 1.00 89.56 123 GLY A O 1
ATOM 1039 N N . PHE A 1 124 ? 3.175 -8.176 -5.111 1.00 90.56 124 PHE A N 1
ATOM 1040 C CA . PHE A 1 124 ? 1.927 -8.163 -4.377 1.00 90.56 124 PHE A CA 1
ATOM 1041 C C . PHE A 1 124 ? 1.831 -6.904 -3.534 1.00 90.56 124 PHE A C 1
ATOM 1043 O O . PHE A 1 124 ? 2.835 -6.322 -3.111 1.00 90.56 124 PHE A O 1
ATOM 1050 N N . VAL A 1 125 ? 0.595 -6.492 -3.299 1.00 92.25 125 VAL A N 1
ATOM 1051 C CA . VAL A 1 125 ? 0.249 -5.411 -2.394 1.00 92.25 125 VAL A CA 1
ATOM 1052 C C . VAL A 1 125 ? -0.651 -5.941 -1.299 1.00 92.25 125 VAL A C 1
ATOM 1054 O O . VAL A 1 125 ? -1.587 -6.701 -1.551 1.00 92.25 125 VAL A O 1
ATOM 1057 N N . THR A 1 126 ? -0.389 -5.504 -0.077 1.00 92.38 126 THR A N 1
ATOM 1058 C CA . THR A 1 126 ? -1.185 -5.865 1.095 1.00 92.38 126 THR A CA 1
ATOM 1059 C C . THR A 1 126 ? -1.642 -4.618 1.826 1.00 92.38 126 THR A C 1
ATOM 1061 O O . THR A 1 126 ? -0.911 -3.625 1.866 1.00 92.38 126 THR A O 1
ATOM 1064 N N . ARG A 1 127 ? -2.807 -4.690 2.467 1.00 91.69 127 ARG A N 1
ATOM 1065 C CA . ARG A 1 127 ? -3.346 -3.627 3.319 1.00 91.69 127 ARG A CA 1
ATOM 1066 C C . ARG A 1 127 ? -3.531 -4.150 4.736 1.00 91.69 127 ARG A C 1
ATOM 1068 O O . ARG A 1 127 ? -4.125 -5.202 4.927 1.00 91.69 127 ARG A O 1
ATOM 1075 N N . MET A 1 128 ? -3.065 -3.394 5.724 1.00 91.00 128 MET A N 1
ATOM 1076 C CA . MET A 1 128 ? -3.253 -3.703 7.142 1.00 91.00 128 MET A CA 1
ATOM 1077 C C . MET A 1 128 ? -3.866 -2.500 7.867 1.00 91.00 128 MET A C 1
ATOM 1079 O O . MET A 1 128 ? -3.443 -1.372 7.610 1.00 91.00 128 MET A O 1
ATOM 1083 N N . PRO A 1 129 ? -4.855 -2.685 8.760 1.00 90.81 129 PRO A N 1
ATOM 1084 C CA . PRO A 1 129 ? -5.368 -1.600 9.593 1.00 90.81 129 PRO A CA 1
ATOM 1085 C C . PRO A 1 129 ? -4.267 -1.009 10.477 1.00 90.81 129 PRO A C 1
ATOM 1087 O O . PRO A 1 129 ? -3.473 -1.748 11.059 1.00 90.81 129 PRO A O 1
ATOM 1090 N N . ASN A 1 130 ? -4.225 0.318 10.599 1.00 91.19 130 ASN A N 1
ATOM 1091 C CA . ASN A 1 130 ? -3.266 1.001 11.467 1.00 91.19 130 ASN A CA 1
ATOM 1092 C C . ASN A 1 130 ? -3.885 1.365 12.836 1.00 91.19 130 ASN A C 1
ATOM 1094 O O . ASN A 1 130 ? -5.060 1.110 13.117 1.00 91.19 130 ASN A O 1
ATOM 1098 N N . ALA A 1 131 ? -3.095 2.008 13.700 1.00 89.44 131 ALA A N 1
ATOM 1099 C CA . ALA A 1 131 ? -3.544 2.415 15.033 1.00 89.44 131 ALA A CA 1
ATOM 1100 C C . ALA A 1 131 ? -4.746 3.383 15.014 1.00 89.44 131 ALA A C 1
ATOM 1102 O O . ALA A 1 131 ? -5.601 3.308 15.895 1.00 89.44 131 ALA A O 1
ATOM 1103 N N . MET A 1 132 ? -4.853 4.260 14.009 1.00 90.44 132 MET A N 1
ATOM 1104 C CA . MET A 1 132 ? -5.994 5.175 13.863 1.00 90.44 132 MET A CA 1
ATOM 1105 C C . MET A 1 132 ? -7.277 4.429 13.498 1.00 90.44 132 MET A C 1
ATOM 1107 O O . MET A 1 132 ? -8.350 4.769 14.004 1.00 90.44 132 MET A O 1
ATOM 1111 N N . TRP A 1 133 ? -7.194 3.390 12.663 1.00 92.75 133 TRP A N 1
ATOM 1112 C CA . TRP A 1 133 ? -8.337 2.510 12.413 1.00 92.75 133 TRP A CA 1
ATOM 1113 C C . TRP A 1 133 ? -8.770 1.805 13.693 1.00 92.75 133 TRP A C 1
ATOM 1115 O O . TRP A 1 133 ? -9.944 1.870 14.048 1.00 92.75 133 TRP A O 1
ATOM 1125 N N . LEU A 1 134 ? -7.826 1.244 14.456 1.00 90.88 134 LEU A N 1
ATOM 1126 C CA . LEU A 1 134 ? -8.131 0.587 15.731 1.00 90.88 134 LEU A CA 1
ATOM 1127 C C . LEU A 1 134 ? -8.803 1.551 16.722 1.00 90.88 134 LEU A C 1
ATOM 1129 O O . LEU A 1 134 ? -9.816 1.218 17.341 1.00 90.88 134 LEU A O 1
ATOM 1133 N N . ALA A 1 135 ? -8.266 2.765 16.844 1.00 90.19 135 ALA A N 1
ATOM 1134 C CA . ALA A 1 135 ? -8.802 3.784 17.733 1.00 90.19 135 ALA A CA 1
ATOM 1135 C C . ALA A 1 135 ? -10.224 4.203 17.335 1.00 90.19 135 ALA A C 1
ATOM 1137 O O . ALA A 1 135 ? -11.117 4.239 18.179 1.00 90.19 135 ALA A O 1
ATOM 1138 N N . SER A 1 136 ? -10.449 4.486 16.052 1.00 89.81 136 SER A N 1
ATOM 1139 C CA . SER A 1 136 ? -11.735 4.990 15.556 1.00 89.81 136 SER A CA 1
ATOM 1140 C C . SER A 1 136 ? -12.823 3.919 15.458 1.00 89.81 136 SER A C 1
ATOM 1142 O O . SER A 1 136 ? -13.989 4.223 15.703 1.00 89.81 136 SER A O 1
ATOM 1144 N N . ARG A 1 137 ? -12.468 2.675 15.113 1.00 86.69 137 ARG A N 1
ATOM 1145 C CA . ARG A 1 137 ? -13.431 1.590 14.863 1.00 86.69 137 ARG A CA 1
ATOM 1146 C C . ARG A 1 137 ? -13.664 0.680 16.062 1.00 86.69 137 ARG A C 1
ATOM 1148 O O . ARG A 1 137 ? -14.743 0.106 16.155 1.00 86.69 137 ARG A O 1
ATOM 1155 N N . ILE A 1 138 ? -12.700 0.563 16.978 1.00 89.12 138 ILE A N 1
ATOM 1156 C CA . ILE A 1 138 ? -12.821 -0.313 18.153 1.00 89.12 138 ILE A CA 1
ATOM 1157 C C . ILE A 1 138 ? -12.835 0.503 19.443 1.00 89.12 138 ILE A C 1
ATOM 1159 O O . ILE A 1 138 ? -13.826 0.482 20.170 1.00 89.12 138 ILE A O 1
ATOM 1163 N N . LEU A 1 139 ? -11.764 1.245 19.733 1.00 91.69 139 LEU A N 1
ATOM 1164 C CA . LEU A 1 139 ? -11.595 1.847 21.061 1.00 91.69 139 LEU A CA 1
ATOM 1165 C C . LEU A 1 139 ? -12.621 2.949 21.350 1.00 91.69 139 LEU A C 1
ATOM 1167 O O . LEU A 1 139 ? -13.197 2.973 22.435 1.00 91.69 139 LEU A O 1
ATOM 1171 N N . LEU A 1 140 ? -12.879 3.839 20.390 1.00 92.69 140 LEU A N 1
ATOM 1172 C CA . LEU A 1 140 ? -13.791 4.967 20.571 1.00 92.69 140 LEU A CA 1
ATOM 1173 C C . LEU A 1 140 ? -15.255 4.515 20.729 1.00 92.69 140 LEU A C 1
ATOM 1175 O O . LEU A 1 140 ? -15.892 4.958 21.687 1.00 92.69 140 LEU A O 1
ATOM 1179 N N . PRO A 1 141 ? -15.797 3.599 19.900 1.00 90.81 141 PRO A N 1
ATOM 1180 C CA . PRO A 1 141 ? -17.133 3.046 20.126 1.00 90.81 141 PRO A CA 1
ATOM 1181 C C . PRO A 1 141 ? -17.265 2.310 21.462 1.00 90.81 141 PRO A C 1
ATOM 1183 O O . PRO A 1 141 ? -18.272 2.475 22.151 1.00 90.81 141 PRO A O 1
ATOM 1186 N N . VAL A 1 142 ? -16.248 1.539 21.865 1.00 92.50 142 VAL A N 1
ATOM 1187 C CA . VAL A 1 142 ? -16.242 0.846 23.163 1.00 92.50 142 VAL A CA 1
ATOM 1188 C C . VAL A 1 142 ? -16.261 1.855 24.313 1.00 92.50 142 VAL A C 1
ATOM 1190 O O . VAL A 1 142 ? -17.096 1.742 25.211 1.00 92.50 142 VAL A O 1
ATOM 1193 N N . ALA A 1 143 ? -15.405 2.878 24.268 1.00 93.62 143 ALA A N 1
ATOM 1194 C CA . ALA A 1 143 ? -15.362 3.934 25.277 1.00 93.62 143 ALA A CA 1
ATOM 1195 C C . ALA A 1 143 ? -16.688 4.707 25.365 1.00 93.62 143 ALA A C 1
ATOM 1197 O O . ALA A 1 143 ? -17.176 4.967 26.466 1.00 93.62 143 ALA A O 1
ATOM 1198 N N . LEU A 1 144 ? -17.310 5.018 24.222 1.00 94.50 144 LEU A N 1
ATOM 1199 C CA . LEU A 1 144 ? -18.631 5.647 24.168 1.00 94.50 144 LEU A CA 1
ATOM 1200 C C . LEU A 1 144 ? -19.701 4.752 24.812 1.00 94.50 144 LEU A C 1
ATOM 1202 O O . LEU A 1 144 ? -20.507 5.231 25.607 1.00 94.50 144 LEU A O 1
ATOM 1206 N N . GLY A 1 145 ? -19.685 3.451 24.509 1.00 93.50 145 GLY A N 1
ATOM 1207 C CA . GLY A 1 145 ? -20.587 2.470 25.110 1.00 93.50 145 GLY A CA 1
ATOM 1208 C C . GLY A 1 145 ? -20.462 2.422 26.634 1.00 93.50 145 GLY A C 1
ATOM 1209 O O . GLY A 1 145 ? -21.474 2.479 27.335 1.00 93.50 145 GLY A O 1
ATOM 1210 N N . PHE A 1 146 ? -19.232 2.408 27.157 1.00 94.00 146 PHE A N 1
ATOM 1211 C CA . PHE A 1 146 ? -18.984 2.492 28.598 1.00 94.00 146 PHE A CA 1
ATOM 1212 C C . PHE A 1 146 ? -19.486 3.811 29.195 1.00 94.00 146 PHE A C 1
ATOM 1214 O O . PHE A 1 146 ? -20.183 3.790 30.209 1.00 94.00 146 PHE A O 1
ATOM 1221 N N . ALA A 1 147 ? -19.191 4.952 28.567 1.00 93.19 147 ALA A N 1
ATOM 1222 C CA . ALA A 1 147 ? -19.637 6.259 29.048 1.00 93.19 147 ALA A CA 1
ATOM 1223 C C . ALA A 1 147 ? -21.172 6.349 29.134 1.00 93.19 147 ALA A C 1
ATOM 1225 O O . ALA A 1 147 ? -21.712 6.793 30.148 1.00 93.19 147 ALA A O 1
ATOM 1226 N N . LEU A 1 148 ? -21.880 5.861 28.110 1.00 94.00 148 LEU A N 1
ATOM 1227 C CA . LEU A 1 148 ? -23.343 5.803 28.092 1.00 94.00 148 LEU A CA 1
ATOM 1228 C C . LEU A 1 148 ? -23.896 4.868 29.174 1.00 94.00 148 LEU A C 1
ATOM 1230 O O . LEU A 1 148 ? -24.848 5.230 29.867 1.00 94.00 148 LEU A O 1
ATOM 1234 N N . PHE A 1 149 ? -23.283 3.695 29.358 1.00 92.81 149 PHE A N 1
ATOM 1235 C CA . PHE A 1 149 ? -23.676 2.746 30.398 1.00 92.81 149 PHE A CA 1
ATOM 1236 C C . PHE A 1 149 ? -23.563 3.358 31.800 1.00 92.81 149 PHE A C 1
ATOM 1238 O O . PHE A 1 149 ? -24.522 3.308 32.573 1.00 92.81 149 PHE A O 1
ATOM 1245 N N . PHE A 1 150 ? -22.432 3.996 32.118 1.00 92.00 150 PHE A N 1
ATOM 1246 C CA . PHE A 1 150 ? -22.233 4.659 33.410 1.00 92.00 150 PHE A CA 1
ATOM 1247 C C . PHE A 1 150 ? -23.164 5.859 33.605 1.00 92.00 150 PHE A C 1
ATOM 1249 O O . PHE A 1 150 ? -23.701 6.040 34.700 1.00 92.00 150 PHE A O 1
ATOM 1256 N N . TYR A 1 151 ? -23.404 6.648 32.554 1.00 91.38 151 TYR A N 1
ATOM 1257 C CA . TYR A 1 151 ? -24.353 7.761 32.599 1.00 91.38 151 TYR A CA 1
ATOM 1258 C C . 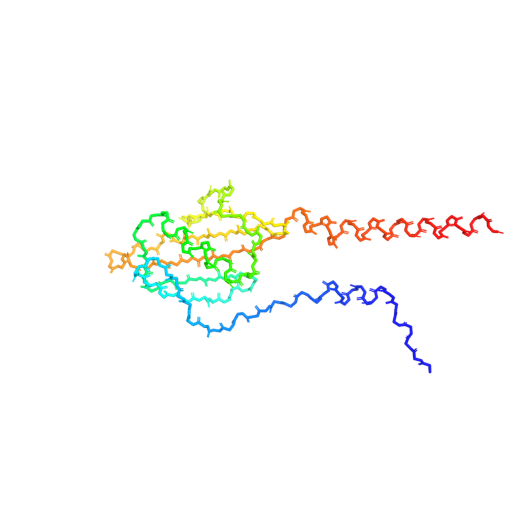TYR A 1 151 ? -25.765 7.279 32.974 1.00 91.38 151 TYR A C 1
ATOM 1260 O O . TYR A 1 151 ? -26.386 7.832 33.883 1.00 91.38 151 TYR A O 1
ATOM 1268 N N . TRP A 1 152 ? -26.241 6.192 32.356 1.00 91.19 152 TRP A N 1
ATOM 1269 C CA . TRP A 1 152 ? -27.565 5.618 32.634 1.00 91.19 152 TRP A CA 1
ATOM 1270 C C . TRP A 1 152 ? -27.646 4.902 33.986 1.00 91.19 152 TRP A C 1
ATOM 1272 O O . TRP A 1 152 ? -28.685 4.932 34.647 1.00 91.19 152 TRP A O 1
ATOM 1282 N N . ALA A 1 153 ? -26.569 4.240 34.410 1.00 88.44 153 ALA A N 1
ATOM 1283 C CA . ALA A 1 153 ? -26.513 3.585 35.713 1.00 88.44 153 ALA A CA 1
ATOM 1284 C C . ALA A 1 153 ? -26.601 4.612 36.855 1.00 88.44 153 ALA A C 1
ATOM 1286 O O . ALA A 1 153 ? -27.351 4.415 37.811 1.00 88.44 153 ALA A O 1
ATOM 1287 N N . ASN A 1 154 ? -25.897 5.740 36.725 1.00 83.50 154 ASN A N 1
ATOM 1288 C CA . ASN A 1 154 ? -25.905 6.796 37.735 1.00 83.50 154 ASN A CA 1
ATOM 1289 C C . ASN A 1 154 ? -27.188 7.635 37.713 1.00 83.50 154 ASN A C 1
ATOM 1291 O O . ASN A 1 154 ? -27.663 8.031 38.777 1.00 83.50 154 ASN A O 1
ATOM 1295 N N . SER A 1 155 ? -27.811 7.853 36.550 1.00 76.06 155 SER A N 1
ATOM 1296 C CA . SER A 1 155 ? -29.077 8.596 36.471 1.00 76.06 155 SER A CA 1
ATOM 1297 C C . SER A 1 155 ? -30.242 7.885 37.171 1.00 76.06 155 SER A C 1
ATOM 1299 O O . SER A 1 155 ? -31.186 8.540 37.601 1.00 76.06 155 SER A O 1
ATOM 1301 N N . LYS A 1 156 ? -30.187 6.553 37.317 1.00 65.62 156 LYS A N 1
ATOM 1302 C CA . LYS A 1 156 ? -31.176 5.772 38.085 1.00 65.62 156 LYS A CA 1
ATOM 1303 C C . LYS A 1 156 ? -30.961 5.821 39.597 1.00 65.62 156 LYS A C 1
ATOM 1305 O O . LYS A 1 156 ? -31.875 5.485 40.331 1.00 65.62 156 LYS A O 1
ATOM 1310 N N . LYS A 1 157 ? -29.766 6.206 40.055 1.00 58.50 157 LYS A N 1
ATOM 1311 C CA . LYS A 1 157 ? -29.418 6.293 41.482 1.00 58.50 157 LYS A CA 1
ATOM 1312 C C . LYS A 1 157 ? -29.790 7.646 42.106 1.00 58.50 157 LYS A C 1
ATOM 1314 O O . LYS A 1 157 ? -29.789 7.774 43.322 1.00 58.50 157 LYS A O 1
ATOM 1319 N N . LEU A 1 158 ? -30.062 8.645 41.264 1.00 55.00 158 LEU A N 1
ATOM 1320 C CA . LEU A 1 158 ? -30.439 10.019 41.621 1.00 55.00 158 LEU A CA 1
ATOM 1321 C C . LEU A 1 158 ? -31.957 10.277 41.525 1.00 55.00 158 LEU A C 1
ATOM 1323 O O . LEU A 1 158 ? -32.387 11.420 41.663 1.00 55.00 158 LEU A O 1
ATOM 1327 N N . ARG A 1 159 ? -32.756 9.236 41.270 1.00 47.78 159 ARG A N 1
ATOM 1328 C CA . ARG A 1 159 ? -34.224 9.253 41.274 1.00 47.78 159 ARG A CA 1
ATOM 1329 C C . ARG A 1 159 ? -34.728 8.338 42.377 1.00 47.78 159 ARG A C 1
ATOM 1331 O O . ARG A 1 159 ? -35.773 8.685 42.958 1.00 47.78 159 ARG A O 1
#

pLDDT: mean 79.76, std 15.05, range [42.22, 94.5]

Radius of gyration: 22.26 Å; chains: 1; bounding box: 65×29×65 Å

Organism: NCBI:txid3067653